Protein AF-A0A1I4JRI7-F1 (afdb_monomer_lite)

Organism: NCBI:txid553466

Sequence (135 aa):
PGEVSVLFGLDILDARIDELASDETWTGYVFPSPQGETPHVTRDTIRNWFQTLAAEADLPEHIDGERPSPQLCRRFWYDTYTAVLEGVLEGVEEIAAEQGSSDPQVVMQNYLSDSRSRRVRREFMREQLTEAFGE

pLDDT: mean 77.51, std 13.53, range [45.25, 95.56]

Foldseek 3Di:
DDDDDDLPCPVVQVVLVVVQVVDPPRPPDSAADPDDPDRHDDQVVQFVVQLVVCVVVVHPCDDVNHGRGPVVVVVVVVVLLVVLVVVVLVVLVVVCVVVVPPDSVVSVCVCPVVVNVVVSSSVSVVVVVCVVPND

Radius of gyration: 19.95 Å; chains: 1; bounding box: 45×39×54 Å

InterPro domains:
  IPR013762 Integrase-like, catalytic domain superfamily [G3DSA:1.10.443.10] (9-125)

Secondary structure (DSSP, 8-state):
-------S-HHHHHHHHHHHHTSTT--S-SSB-SS-SSSB--HHHHHHHHHHHHHHTT--S-BTTB-S-HHHHHHHHHHHHHHHHHHHHHHHHHHHHHTT-S-HHHHHHHHS-HHHHHHHHHHHHHHHHHHHH--

Structure (mmCIF, N/CA/C/O backbone):
data_AF-A0A1I4JRI7-F1
#
_entry.id   AF-A0A1I4JRI7-F1
#
loop_
_atom_site.group_PDB
_atom_site.id
_atom_site.type_symbol
_atom_site.label_atom_id
_atom_site.label_alt_id
_atom_site.label_comp_id
_atom_site.label_asym_id
_atom_site.label_entity_id
_atom_site.label_seq_id
_atom_site.pdbx_PDB_ins_code
_atom_site.Cartn_x
_atom_site.Cartn_y
_atom_site.Cartn_z
_atom_site.occupancy
_atom_site.B_iso_or_equiv
_atom_site.auth_seq_id
_atom_site.auth_comp_id
_atom_site.auth_asym_id
_atom_site.auth_atom_id
_atom_site.pdbx_PDB_model_num
ATOM 1 N N . PRO A 1 1 ? 16.973 -2.041 10.151 1.00 47.34 1 PRO A N 1
ATOM 2 C CA . PRO A 1 1 ? 15.910 -2.319 9.152 1.00 47.34 1 PRO A CA 1
ATOM 3 C C . PRO A 1 1 ? 14.629 -2.722 9.883 1.00 47.34 1 PRO A C 1
ATOM 5 O O . PRO A 1 1 ? 14.728 -3.470 10.849 1.00 47.34 1 PRO A O 1
ATOM 8 N N . GLY A 1 2 ? 13.480 -2.165 9.502 1.00 51.09 2 GLY A N 1
ATOM 9 C CA . GLY A 1 2 ? 12.185 -2.555 1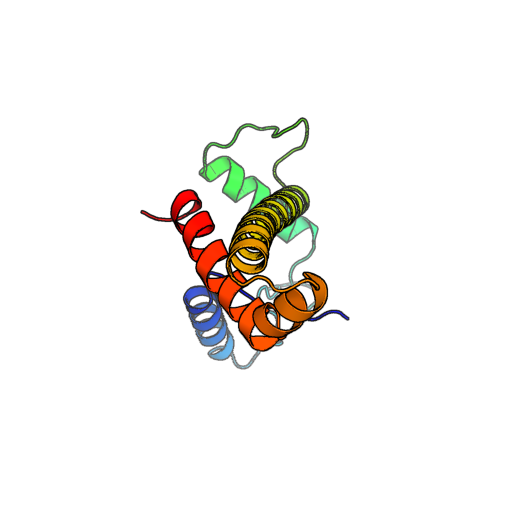0.064 1.00 51.09 2 GLY A CA 1
ATOM 10 C C . GLY A 1 2 ? 11.495 -3.565 9.153 1.00 51.09 2 GLY A C 1
ATOM 11 O O . GLY A 1 2 ? 11.611 -3.456 7.935 1.00 51.09 2 GLY A O 1
ATOM 12 N N . GLU A 1 3 ? 10.791 -4.525 9.739 1.00 62.97 3 GLU A N 1
ATOM 13 C CA . GLU A 1 3 ? 9.918 -5.451 9.017 1.00 62.97 3 GLU A CA 1
ATOM 14 C C . GLU A 1 3 ? 8.485 -4.915 9.053 1.00 62.97 3 GLU A C 1
ATOM 16 O O . GLU A 1 3 ? 8.010 -4.457 10.095 1.00 62.97 3 GLU A O 1
ATOM 21 N N . VAL A 1 4 ? 7.796 -4.952 7.913 1.00 65.94 4 VAL A N 1
ATOM 22 C CA . VAL A 1 4 ? 6.397 -4.526 7.793 1.00 65.94 4 VAL A CA 1
ATOM 23 C C . VAL A 1 4 ? 5.591 -5.696 7.252 1.00 65.94 4 VAL A C 1
ATOM 25 O O . VAL A 1 4 ? 5.986 -6.331 6.279 1.00 65.94 4 VAL A O 1
ATOM 28 N N . SER A 1 5 ? 4.464 -5.997 7.894 1.00 70.56 5 SER A N 1
ATOM 29 C CA . SER A 1 5 ? 3.558 -7.042 7.420 1.00 70.56 5 SER A CA 1
ATOM 30 C C . SER A 1 5 ? 2.797 -6.577 6.179 1.00 70.56 5 SER A C 1
ATOM 32 O O . SER A 1 5 ? 2.190 -5.508 6.194 1.00 70.56 5 SER A O 1
ATOM 34 N N . VAL A 1 6 ? 2.784 -7.404 5.134 1.00 75.06 6 VAL A N 1
ATOM 35 C CA . VAL A 1 6 ? 1.927 -7.212 3.956 1.00 75.06 6 VAL A CA 1
ATOM 36 C C . VAL A 1 6 ? 0.506 -7.644 4.324 1.00 75.06 6 VAL A C 1
ATOM 38 O O . VAL A 1 6 ? 0.294 -8.780 4.750 1.00 75.06 6 VAL A O 1
ATOM 41 N N . LEU A 1 7 ? -0.459 -6.723 4.234 1.00 71.44 7 LEU A N 1
ATOM 42 C CA . LEU A 1 7 ? -1.853 -6.985 4.630 1.00 71.44 7 LEU A CA 1
ATOM 43 C C . LEU A 1 7 ? -2.787 -7.252 3.439 1.00 71.44 7 LEU A C 1
ATOM 45 O O . LEU A 1 7 ? -3.856 -7.822 3.639 1.00 71.44 7 LEU A O 1
ATOM 49 N N . PHE A 1 8 ? -2.389 -6.856 2.228 1.00 73.69 8 PHE A N 1
ATOM 50 C CA . PHE A 1 8 ? -3.187 -6.946 1.005 1.00 73.69 8 PHE A CA 1
ATOM 51 C C . PHE A 1 8 ? -2.314 -7.367 -0.183 1.00 73.69 8 PHE A C 1
ATOM 53 O O . PHE A 1 8 ? -1.121 -7.063 -0.195 1.00 73.69 8 PHE A O 1
ATOM 60 N N . GLY A 1 9 ? -2.911 -8.060 -1.158 1.00 80.25 9 GLY A N 1
ATOM 61 C CA . GLY A 1 9 ? -2.235 -8.498 -2.383 1.00 80.25 9 GLY A CA 1
ATOM 62 C C . GLY A 1 9 ? -1.165 -9.567 -2.156 1.00 80.25 9 GLY A C 1
ATOM 63 O O . GLY A 1 9 ? -0.162 -9.575 -2.862 1.00 80.25 9 GLY A O 1
ATOM 64 N N . LEU A 1 10 ? -1.334 -10.428 -1.143 1.00 85.44 10 LEU A N 1
ATOM 65 C CA . LEU A 1 10 ? -0.402 -11.535 -0.885 1.00 85.44 10 LEU A CA 1
ATOM 66 C C . LEU A 1 10 ? -0.362 -12.516 -2.058 1.00 85.44 10 LEU A C 1
ATOM 68 O O . LEU A 1 10 ? 0.709 -12.943 -2.447 1.00 85.44 10 LEU A O 1
ATOM 72 N N . ASP A 1 11 ? -1.513 -12.799 -2.655 1.00 87.62 11 ASP A N 1
ATOM 73 C CA . ASP A 1 11 ? -1.661 -13.605 -3.864 1.00 87.62 11 ASP A CA 1
ATOM 74 C C . ASP A 1 11 ? -0.944 -12.985 -5.073 1.00 87.62 11 ASP A C 1
ATOM 76 O O . ASP A 1 11 ? -0.233 -13.679 -5.796 1.00 87.62 11 ASP A O 1
ATOM 80 N N . ILE A 1 12 ? -1.067 -11.666 -5.258 1.00 90.12 12 ILE A N 1
ATOM 81 C CA . ILE A 1 12 ? -0.357 -10.929 -6.315 1.00 90.12 12 ILE A CA 1
ATOM 82 C C . ILE A 1 12 ? 1.157 -10.956 -6.062 1.00 90.12 12 ILE A C 1
ATOM 84 O O . ILE A 1 12 ? 1.943 -11.127 -6.994 1.00 90.12 12 ILE A O 1
ATOM 88 N N . LEU A 1 13 ? 1.575 -10.789 -4.804 1.00 90.31 13 LEU A N 1
ATOM 89 C CA . LEU A 1 13 ? 2.979 -10.862 -4.407 1.00 90.31 13 LEU A CA 1
ATOM 90 C C . LEU A 1 13 ? 3.551 -12.265 -4.629 1.00 90.31 13 LEU A C 1
ATOM 92 O O . LEU A 1 13 ? 4.640 -12.374 -5.186 1.00 90.31 13 LEU A O 1
ATOM 96 N N . ASP A 1 14 ? 2.826 -13.309 -4.232 1.00 92.75 14 ASP A N 1
ATOM 97 C CA . ASP A 1 14 ? 3.224 -14.705 -4.418 1.00 92.75 14 ASP A CA 1
ATOM 98 C C . ASP A 1 14 ? 3.360 -15.022 -5.911 1.00 92.75 14 ASP A C 1
ATOM 100 O O . ASP A 1 14 ? 4.417 -15.472 -6.343 1.00 92.75 14 ASP A O 1
ATOM 104 N N . ALA A 1 15 ? 2.363 -14.664 -6.729 1.00 94.19 15 ALA A N 1
ATOM 105 C CA . ALA A 1 15 ? 2.424 -14.847 -8.180 1.00 94.19 15 ALA A CA 1
ATOM 106 C C . ALA A 1 15 ? 3.620 -14.115 -8.810 1.00 94.19 15 ALA A C 1
ATOM 108 O O . ALA A 1 15 ? 4.290 -14.646 -9.698 1.00 94.19 15 ALA A O 1
ATOM 109 N N . ARG A 1 16 ? 3.925 -12.902 -8.330 1.00 93.81 16 ARG A N 1
ATOM 110 C CA . ARG A 1 16 ? 5.087 -12.140 -8.793 1.00 93.81 16 ARG A CA 1
ATOM 111 C C . ARG A 1 16 ? 6.404 -12.794 -8.378 1.00 93.81 16 ARG A C 1
ATOM 113 O O . ARG A 1 16 ? 7.356 -12.778 -9.155 1.00 93.81 16 ARG A O 1
ATOM 120 N N . ILE A 1 17 ? 6.482 -13.333 -7.164 1.00 94.62 17 ILE A N 1
ATOM 121 C CA . ILE A 1 17 ? 7.655 -14.072 -6.687 1.00 94.62 17 ILE A CA 1
ATOM 122 C C . ILE A 1 17 ? 7.844 -15.344 -7.510 1.00 94.62 17 ILE A C 1
ATOM 124 O O . ILE A 1 17 ? 8.967 -15.602 -7.927 1.00 94.62 17 ILE A O 1
ATOM 128 N N . ASP A 1 18 ? 6.780 -16.092 -7.795 1.00 95.56 18 ASP A N 1
ATOM 129 C CA . ASP A 1 18 ? 6.840 -17.312 -8.606 1.00 95.56 18 ASP A CA 1
ATOM 130 C C . ASP A 1 18 ? 7.330 -17.024 -10.032 1.00 95.56 18 ASP A C 1
ATOM 132 O O . ASP A 1 18 ? 8.193 -17.732 -10.555 1.00 95.56 18 ASP A O 1
ATOM 136 N N . GLU A 1 19 ? 6.832 -15.947 -10.647 1.00 94.25 19 GLU A N 1
ATOM 137 C CA . GLU A 1 19 ? 7.298 -15.484 -11.956 1.00 94.25 19 GLU A CA 1
ATOM 138 C C . GLU A 1 19 ? 8.799 -15.164 -11.926 1.00 94.25 19 GLU A C 1
ATOM 140 O O . GLU A 1 19 ? 9.556 -15.635 -12.774 1.00 94.25 19 GLU A O 1
ATOM 145 N N . LEU A 1 20 ? 9.249 -14.403 -10.926 1.00 93.62 20 LEU A N 1
ATOM 146 C CA . LEU A 1 20 ? 10.652 -14.017 -10.784 1.00 93.62 20 LEU A CA 1
ATOM 147 C C . LEU A 1 20 ? 11.559 -15.204 -10.450 1.00 93.62 20 LEU A C 1
ATOM 149 O O . LEU A 1 20 ? 12.666 -15.291 -10.967 1.00 93.62 20 LEU A O 1
ATOM 153 N N . ALA A 1 21 ? 11.090 -16.133 -9.621 1.00 92.94 21 ALA A N 1
ATOM 154 C CA . ALA A 1 21 ? 11.831 -17.324 -9.225 1.00 92.94 21 ALA A CA 1
ATOM 155 C C . ALA A 1 21 ? 12.039 -18.311 -10.383 1.00 92.94 21 ALA A C 1
ATOM 157 O O . ALA A 1 21 ? 12.918 -19.167 -10.295 1.00 92.94 21 ALA A O 1
ATOM 158 N N . SER A 1 22 ? 11.261 -18.193 -11.465 1.00 93.06 22 SER A N 1
ATOM 159 C CA . SER A 1 22 ? 11.499 -18.954 -12.697 1.00 93.06 22 SER A CA 1
ATOM 160 C C . SER A 1 22 ? 12.765 -18.508 -13.448 1.00 93.06 22 SER A C 1
ATOM 162 O O . SER A 1 22 ? 13.290 -19.268 -14.262 1.00 93.06 22 SER A O 1
ATOM 164 N N . ASP A 1 23 ? 13.283 -17.312 -13.150 1.00 89.44 23 ASP A N 1
ATOM 165 C CA . ASP A 1 23 ? 14.543 -16.793 -13.672 1.00 89.44 23 ASP A CA 1
ATOM 166 C C . ASP A 1 23 ? 15.692 -17.096 -12.696 1.00 89.44 23 ASP A C 1
ATOM 168 O O . ASP A 1 23 ? 15.788 -16.527 -11.607 1.00 89.44 23 ASP A O 1
ATOM 172 N N . GLU A 1 24 ? 16.613 -17.974 -13.104 1.00 87.19 24 GLU A N 1
ATOM 173 C CA . GLU A 1 24 ? 17.792 -18.354 -12.310 1.00 87.19 24 GLU A CA 1
ATOM 174 C C . GLU A 1 24 ? 18.726 -17.169 -11.998 1.00 87.19 24 GLU A C 1
ATOM 176 O O . GLU A 1 24 ? 19.569 -17.263 -11.103 1.00 87.19 24 GLU A O 1
ATOM 181 N N . THR A 1 25 ? 18.596 -16.049 -12.716 1.00 86.88 25 THR A N 1
ATOM 182 C CA . THR A 1 25 ? 19.387 -14.832 -12.491 1.00 86.88 25 THR A CA 1
ATOM 183 C C . THR A 1 25 ? 18.741 -13.864 -11.499 1.00 86.88 25 THR A C 1
ATOM 185 O O . THR A 1 25 ? 19.316 -12.811 -11.195 1.00 86.88 25 THR A O 1
ATOM 188 N N . TRP A 1 26 ? 17.568 -14.206 -10.954 1.00 90.50 26 TRP A N 1
ATOM 189 C CA . TRP A 1 26 ? 16.847 -13.341 -10.034 1.00 90.50 26 TRP A CA 1
ATOM 190 C C . TRP A 1 26 ? 17.635 -13.070 -8.748 1.00 90.50 26 TRP A C 1
ATOM 192 O O . TRP A 1 26 ? 18.100 -13.957 -8.037 1.00 90.50 26 TRP A O 1
ATOM 202 N N . THR A 1 27 ? 17.752 -11.788 -8.416 1.00 88.12 27 THR A N 1
ATOM 203 C CA . THR A 1 27 ? 18.566 -11.278 -7.304 1.00 88.12 27 THR A CA 1
ATOM 204 C C . THR A 1 27 ? 17.786 -11.117 -5.995 1.00 88.12 27 THR A C 1
ATOM 206 O O . THR A 1 27 ? 18.306 -10.555 -5.032 1.00 88.12 27 THR A O 1
ATOM 209 N N . GLY A 1 28 ? 16.533 -11.585 -5.945 1.00 90.25 28 GLY A N 1
ATOM 210 C CA . GLY A 1 28 ? 15.671 -11.523 -4.758 1.00 90.25 28 GLY A CA 1
ATOM 211 C C . GLY A 1 28 ? 14.917 -10.200 -4.566 1.00 90.25 28 GLY A C 1
ATOM 212 O O . GLY A 1 28 ? 14.232 -10.024 -3.560 1.00 90.25 28 GLY A O 1
ATOM 213 N N . TYR A 1 29 ? 15.009 -9.259 -5.511 1.00 91.12 29 TYR A N 1
ATOM 214 C CA . TYR A 1 29 ? 14.236 -8.013 -5.478 1.00 91.12 29 TYR A CA 1
ATOM 215 C C . TYR A 1 29 ? 12.917 -8.158 -6.239 1.00 91.12 29 TYR A C 1
ATOM 217 O O . TYR A 1 29 ? 12.914 -8.556 -7.399 1.00 91.12 29 TYR A O 1
ATOM 225 N N . VAL A 1 30 ? 11.801 -7.759 -5.619 1.00 90.81 30 VAL A N 1
ATOM 226 C CA . VAL A 1 30 ? 10.453 -7.791 -6.234 1.00 90.81 30 VAL A CA 1
ATOM 227 C C . VAL A 1 30 ? 10.354 -6.878 -7.468 1.00 90.81 30 VAL A C 1
ATOM 229 O O . VAL A 1 30 ? 9.634 -7.170 -8.423 1.00 90.81 30 VAL A O 1
ATOM 232 N N . PHE A 1 31 ? 11.130 -5.791 -7.472 1.00 91.50 31 PHE A N 1
ATOM 233 C CA . PHE A 1 31 ? 11.261 -4.869 -8.600 1.00 91.50 31 PHE A CA 1
ATOM 234 C C . PHE A 1 31 ? 12.704 -4.878 -9.117 1.00 91.50 31 PHE A C 1
ATOM 236 O O . PHE A 1 31 ? 13.480 -3.970 -8.784 1.00 91.50 31 PHE A O 1
ATOM 243 N N . PRO A 1 32 ? 13.096 -5.914 -9.880 1.00 90.88 32 PRO A N 1
ATOM 244 C CA . PRO A 1 32 ? 14.441 -6.006 -10.418 1.00 90.88 32 PRO A CA 1
ATOM 245 C C . PRO A 1 32 ? 14.657 -4.948 -11.503 1.00 90.88 32 PRO A C 1
ATOM 247 O O . PRO A 1 32 ? 13.733 -4.578 -12.230 1.00 90.88 32 PRO A O 1
ATOM 250 N N . SER A 1 33 ? 15.888 -4.453 -11.614 1.00 86.94 33 SER A N 1
ATOM 251 C CA . SER A 1 33 ? 16.278 -3.605 -12.741 1.00 86.94 33 SER A CA 1
ATOM 252 C C . SER A 1 33 ? 16.788 -4.486 -13.882 1.00 86.94 33 SER A C 1
ATOM 254 O O . SER A 1 33 ? 17.729 -5.244 -13.661 1.00 86.94 33 SER A O 1
ATOM 256 N N . PRO A 1 34 ? 16.237 -4.384 -15.104 1.00 71.44 34 PRO A N 1
ATOM 257 C CA . PRO A 1 34 ? 16.676 -5.227 -16.213 1.00 71.44 34 PRO A CA 1
ATOM 258 C C . PRO A 1 34 ? 18.072 -4.862 -16.749 1.00 71.44 34 PRO A C 1
ATOM 260 O O . PRO A 1 34 ? 18.678 -5.664 -17.451 1.00 71.44 34 PRO A O 1
ATOM 263 N N . GLN A 1 35 ? 18.564 -3.642 -16.495 1.00 68.50 35 GLN A N 1
ATOM 264 C CA . GLN A 1 35 ? 19.711 -3.059 -17.221 1.00 68.50 35 GLN A CA 1
ATOM 265 C C . GLN A 1 35 ? 20.603 -2.136 -16.359 1.00 68.50 35 GLN A C 1
ATOM 267 O O . GLN A 1 35 ? 21.435 -1.408 -16.897 1.00 68.50 35 GLN A O 1
ATOM 272 N N . GLY A 1 36 ? 20.420 -2.100 -15.035 1.00 63.56 36 GLY A N 1
ATOM 273 C CA . GLY A 1 36 ? 21.119 -1.155 -14.153 1.00 63.56 36 GLY A CA 1
ATOM 274 C C . GLY A 1 36 ? 22.381 -1.712 -13.489 1.00 63.56 36 GLY A C 1
ATOM 275 O O . GLY A 1 36 ? 22.500 -2.911 -13.271 1.00 63.56 36 GLY A O 1
ATOM 276 N N . GLU A 1 37 ? 23.282 -0.820 -13.059 1.00 72.12 37 GLU A N 1
ATOM 277 C CA . GLU A 1 37 ? 24.398 -1.152 -12.145 1.00 72.12 37 GLU A CA 1
ATOM 278 C C . GLU A 1 37 ? 23.913 -1.704 -10.792 1.00 72.12 37 GLU A C 1
ATOM 280 O O . GLU A 1 37 ? 24.659 -2.361 -10.069 1.00 72.12 37 GLU A O 1
ATOM 285 N N . THR A 1 38 ? 22.657 -1.417 -10.440 1.00 80.25 38 THR A N 1
ATOM 286 C CA . THR A 1 38 ? 22.000 -1.900 -9.226 1.00 80.25 38 THR A CA 1
ATOM 287 C C . THR A 1 38 ? 20.951 -2.958 -9.575 1.00 80.25 38 THR A C 1
ATOM 289 O O . THR A 1 38 ? 20.267 -2.825 -10.591 1.00 80.25 38 THR A O 1
ATOM 292 N N . PRO A 1 39 ? 20.783 -3.992 -8.732 1.00 85.69 39 PRO A N 1
ATOM 293 C CA . PRO A 1 39 ? 19.906 -5.132 -9.018 1.00 85.69 39 PRO A CA 1
ATOM 294 C C . PRO A 1 39 ? 18.405 -4.799 -8.962 1.00 85.69 39 PRO A C 1
ATOM 296 O O . PRO A 1 39 ? 17.577 -5.632 -9.319 1.00 85.69 39 PRO A O 1
ATOM 299 N N . HIS A 1 40 ? 18.033 -3.594 -8.526 1.00 90.50 40 HIS A N 1
ATOM 300 C CA . HIS A 1 40 ? 16.651 -3.159 -8.351 1.00 90.50 40 HIS A CA 1
ATOM 301 C C . HIS A 1 40 ? 16.407 -1.796 -8.993 1.00 90.50 40 HIS A C 1
ATOM 303 O O . HIS A 1 40 ? 17.329 -1.005 -9.198 1.00 90.50 40 HIS A O 1
ATOM 309 N N . VAL A 1 41 ? 15.145 -1.489 -9.279 1.00 91.00 41 VAL A N 1
ATOM 310 C CA . VAL A 1 41 ? 14.774 -0.189 -9.850 1.00 91.00 41 VAL A CA 1
ATOM 311 C C . VAL A 1 41 ? 15.076 0.973 -8.895 1.00 91.00 41 VAL A C 1
ATOM 313 O O . VAL A 1 41 ? 15.191 0.811 -7.675 1.00 91.00 41 VAL A O 1
ATOM 316 N N . THR A 1 42 ? 15.222 2.175 -9.451 1.00 90.38 42 THR A N 1
ATOM 317 C CA . THR A 1 42 ? 15.492 3.389 -8.670 1.00 90.38 42 THR A CA 1
ATOM 318 C C . THR A 1 42 ? 14.219 3.942 -8.026 1.00 90.38 42 THR A C 1
ATOM 320 O O . THR A 1 42 ? 13.100 3.654 -8.452 1.00 90.38 42 THR A O 1
ATOM 323 N N . ARG A 1 43 ? 14.382 4.817 -7.024 1.00 89.94 43 ARG A N 1
ATOM 324 C CA . ARG A 1 43 ? 13.253 5.537 -6.406 1.00 89.94 43 ARG A CA 1
ATOM 325 C C . ARG A 1 43 ? 12.455 6.360 -7.420 1.00 89.94 43 ARG A C 1
ATOM 327 O O . ARG A 1 43 ? 11.235 6.425 -7.311 1.00 89.94 43 ARG A O 1
ATOM 334 N N . ASP A 1 44 ? 13.131 6.959 -8.398 1.00 90.25 44 ASP A N 1
ATOM 335 C CA . ASP A 1 44 ? 12.480 7.751 -9.445 1.00 90.25 44 ASP A CA 1
ATOM 336 C C . ASP A 1 44 ? 11.669 6.872 -10.396 1.00 90.25 44 ASP A C 1
ATOM 338 O O . ASP A 1 44 ? 10.577 7.258 -10.799 1.00 90.25 44 ASP A O 1
ATOM 342 N N . THR A 1 45 ? 12.138 5.650 -10.672 1.00 91.56 45 THR A N 1
ATOM 343 C CA . THR A 1 45 ? 11.373 4.671 -11.460 1.00 91.56 45 THR A CA 1
ATOM 344 C C . THR A 1 45 ? 10.057 4.331 -10.766 1.00 91.56 45 THR A C 1
ATOM 346 O O . THR A 1 45 ? 8.998 4.446 -11.376 1.00 91.56 45 THR A O 1
ATOM 349 N N . ILE A 1 46 ? 10.104 4.016 -9.464 1.00 91.19 46 ILE A N 1
ATOM 350 C CA . ILE A 1 46 ? 8.891 3.774 -8.668 1.00 91.19 46 ILE A CA 1
ATOM 351 C C . ILE A 1 46 ? 7.974 5.000 -8.692 1.00 91.19 46 ILE A C 1
ATOM 353 O O . ILE A 1 46 ? 6.775 4.869 -8.920 1.00 91.19 46 ILE A O 1
ATOM 357 N N . ARG A 1 47 ? 8.518 6.206 -8.494 1.00 90.94 47 ARG A N 1
ATOM 358 C CA . ARG A 1 47 ? 7.728 7.445 -8.529 1.00 90.94 47 ARG A CA 1
ATOM 359 C C . ARG A 1 47 ? 7.013 7.632 -9.871 1.00 90.94 47 AR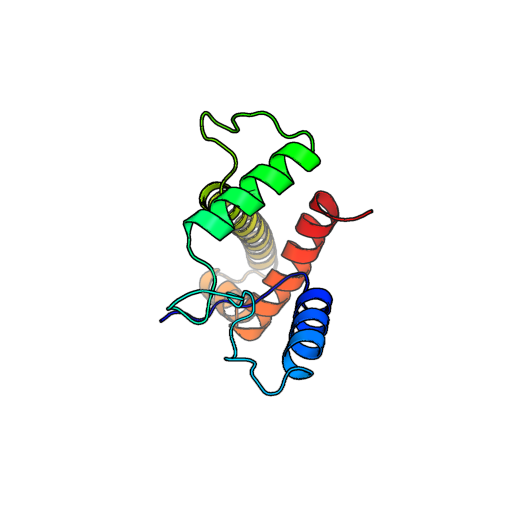G A C 1
ATOM 361 O O . ARG A 1 47 ? 5.836 7.977 -9.868 1.00 90.94 47 ARG A O 1
ATOM 368 N N . ASN A 1 48 ? 7.694 7.383 -10.986 1.00 91.62 48 ASN A N 1
ATOM 369 C CA . ASN A 1 48 ? 7.117 7.512 -12.324 1.00 91.62 48 ASN A CA 1
ATOM 370 C C . ASN A 1 48 ? 6.008 6.481 -12.571 1.00 91.62 48 ASN A C 1
ATOM 372 O O . ASN A 1 48 ? 4.978 6.823 -13.150 1.00 91.62 48 ASN A O 1
ATOM 376 N N . TRP A 1 49 ? 6.177 5.243 -12.094 1.00 93.19 49 TRP A N 1
ATOM 377 C CA . TRP A 1 49 ? 5.117 4.234 -12.153 1.00 93.19 49 TRP A CA 1
ATOM 378 C C . TRP A 1 49 ? 3.882 4.668 -11.364 1.00 93.19 49 TRP A C 1
ATOM 380 O O . TRP A 1 49 ? 2.782 4.601 -11.893 1.00 93.19 49 TRP A O 1
ATOM 390 N N . PHE A 1 50 ? 4.049 5.209 -10.153 1.00 91.25 50 PHE A N 1
ATOM 391 C CA . PHE A 1 50 ? 2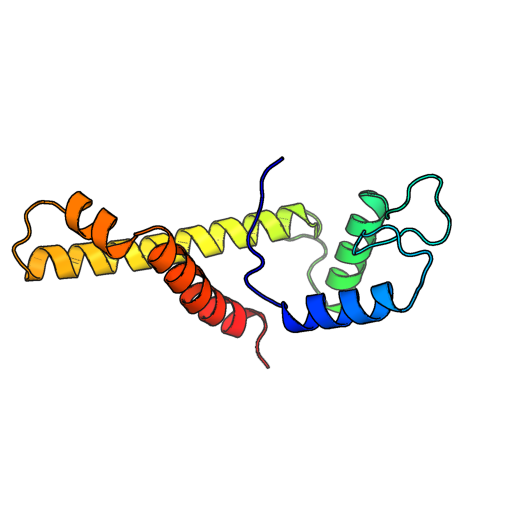.926 5.752 -9.376 1.00 91.25 50 PHE A CA 1
ATOM 392 C C . PHE A 1 50 ? 2.209 6.905 -10.086 1.00 91.25 50 PHE A C 1
ATOM 394 O O . PHE A 1 50 ? 0.986 6.973 -10.052 1.00 91.25 50 PHE A O 1
ATOM 401 N N . GLN A 1 51 ? 2.948 7.802 -10.741 1.00 90.06 51 GLN A N 1
ATOM 402 C CA . GLN A 1 51 ? 2.345 8.888 -11.520 1.00 90.06 51 GLN A CA 1
ATOM 403 C C . GLN A 1 51 ? 1.587 8.366 -12.743 1.00 90.06 51 GLN A C 1
ATOM 405 O O . GLN A 1 51 ? 0.523 8.886 -13.062 1.00 90.06 51 GLN A O 1
ATOM 410 N N . THR A 1 52 ? 2.114 7.329 -13.396 1.00 93.12 52 THR A N 1
ATOM 411 C CA . THR A 1 52 ? 1.446 6.666 -14.524 1.00 93.12 52 THR A CA 1
ATOM 412 C C . THR A 1 52 ? 0.151 6.007 -14.061 1.00 93.12 52 THR A C 1
ATOM 414 O O . THR A 1 52 ? -0.896 6.291 -14.625 1.00 93.12 52 THR A O 1
ATOM 417 N N . LEU A 1 53 ? 0.197 5.235 -12.971 1.00 92.94 53 LEU A N 1
ATOM 418 C CA . LEU A 1 53 ? -0.985 4.614 -12.367 1.00 92.94 53 LEU A CA 1
ATOM 419 C C . LEU A 1 53 ? -2.039 5.651 -11.968 1.00 92.94 53 LEU A C 1
ATOM 421 O O . LEU A 1 53 ? -3.223 5.448 -12.202 1.00 92.94 53 LEU A O 1
ATOM 425 N N . ALA A 1 54 ? -1.621 6.778 -11.387 1.00 92.06 54 ALA A N 1
ATOM 426 C CA . ALA A 1 54 ? -2.542 7.848 -11.025 1.00 92.06 54 ALA A CA 1
ATOM 427 C C . ALA A 1 54 ? -3.218 8.477 -12.253 1.00 92.06 54 ALA A C 1
ATOM 429 O O . ALA A 1 54 ? -4.408 8.771 -12.204 1.00 92.06 54 ALA A O 1
ATOM 430 N N . ALA A 1 55 ? -2.476 8.654 -13.349 1.00 91.75 55 ALA A N 1
ATOM 431 C CA . ALA A 1 55 ? -3.030 9.151 -14.604 1.00 91.75 55 ALA A CA 1
ATOM 432 C C . ALA A 1 55 ? -3.982 8.134 -15.259 1.00 91.75 55 ALA A C 1
ATOM 434 O O . ALA A 1 55 ? -5.038 8.518 -15.747 1.00 91.75 55 ALA A O 1
ATOM 435 N N . GLU A 1 56 ? -3.636 6.844 -15.247 1.00 94.88 56 GLU A N 1
ATOM 436 C CA . GLU A 1 56 ? -4.492 5.763 -15.757 1.00 94.88 56 GLU A CA 1
ATOM 437 C C . GLU A 1 56 ? -5.786 5.609 -14.947 1.00 94.88 56 GLU A C 1
ATOM 439 O O . GLU A 1 56 ? -6.829 5.288 -15.510 1.00 94.88 56 GLU A O 1
ATOM 444 N N . ALA A 1 57 ? -5.730 5.887 -13.644 1.00 91.81 57 ALA A N 1
ATOM 445 C CA . ALA A 1 57 ? -6.882 5.904 -12.747 1.00 91.81 57 ALA A CA 1
ATOM 446 C C . ALA A 1 57 ? -7.689 7.220 -12.788 1.00 91.81 57 ALA A C 1
ATOM 448 O O . ALA A 1 57 ? -8.585 7.396 -11.966 1.00 91.81 57 ALA A O 1
ATOM 449 N N . ASP A 1 58 ? -7.366 8.144 -13.703 1.00 94.12 58 ASP A N 1
ATOM 450 C CA . ASP A 1 58 ? -8.013 9.459 -13.849 1.00 94.12 58 ASP A CA 1
ATOM 451 C C . ASP A 1 58 ? -8.043 10.280 -12.540 1.00 94.12 58 ASP A C 1
ATOM 453 O O . ASP A 1 58 ? -8.985 11.017 -12.241 1.00 94.12 58 ASP A O 1
ATOM 457 N N . LEU A 1 59 ? -6.995 10.145 -11.718 1.00 91.31 59 LEU A N 1
ATOM 458 C CA . LEU A 1 59 ? -6.848 10.949 -10.508 1.00 91.31 59 LEU A CA 1
ATOM 459 C C . LEU A 1 59 ? -6.486 12.397 -10.866 1.00 91.31 59 LEU A C 1
ATOM 461 O O . LEU A 1 59 ? -5.773 12.648 -11.843 1.00 91.31 59 LEU A O 1
ATOM 465 N N . PRO A 1 60 ? -6.906 13.378 -10.045 1.00 92.31 60 PRO A N 1
ATOM 466 C CA . PRO A 1 60 ? -6.503 14.761 -10.246 1.00 92.31 60 PRO A CA 1
ATOM 467 C C . PRO A 1 60 ? -4.977 14.903 -10.194 1.00 92.31 60 PRO A C 1
ATOM 469 O O . PRO A 1 60 ? -4.290 14.197 -9.454 1.00 92.31 60 PRO A O 1
ATOM 472 N N . GLU A 1 61 ? -4.445 15.886 -10.933 1.00 91.31 61 GLU A N 1
ATOM 473 C CA . GLU A 1 61 ? -2.997 16.150 -10.978 1.00 91.31 61 GLU A CA 1
ATOM 474 C C . GLU A 1 61 ? -2.410 16.392 -9.576 1.00 91.31 61 GLU A C 1
ATOM 476 O O . GLU A 1 61 ? -1.245 16.080 -9.323 1.00 91.31 61 GLU A O 1
ATOM 481 N N . HIS A 1 62 ? -3.226 16.930 -8.664 1.00 92.75 62 HIS A N 1
ATOM 482 C CA . HIS A 1 62 ? -2.858 17.182 -7.279 1.00 92.75 62 HIS A CA 1
ATOM 483 C C . HIS A 1 62 ? -3.947 16.687 -6.322 1.00 92.75 62 HIS A C 1
ATOM 485 O O . HIS A 1 62 ? -5.128 16.977 -6.511 1.00 92.75 62 HIS A O 1
ATOM 491 N N . ILE A 1 63 ? -3.523 16.005 -5.260 1.00 89.06 63 ILE A N 1
ATOM 492 C CA . ILE A 1 63 ? -4.333 15.603 -4.107 1.00 89.06 63 ILE A CA 1
ATOM 493 C C . ILE A 1 63 ? -3.752 16.353 -2.910 1.00 89.06 63 ILE A C 1
ATOM 495 O O . ILE A 1 63 ? -2.553 16.263 -2.651 1.00 89.06 63 ILE A O 1
ATOM 499 N N . ASP A 1 64 ? -4.569 17.164 -2.239 1.00 87.88 64 ASP A N 1
ATOM 500 C CA . ASP A 1 64 ? -4.132 18.037 -1.138 1.00 87.88 64 ASP A CA 1
ATOM 501 C C . ASP A 1 64 ? -2.924 18.934 -1.483 1.00 87.88 64 ASP A C 1
ATOM 503 O O . ASP A 1 64 ? -2.079 19.237 -0.644 1.00 87.88 64 ASP A O 1
ATOM 507 N N . GLY A 1 65 ? -2.838 19.376 -2.743 1.00 91.25 65 GLY A N 1
ATOM 508 C CA . GLY A 1 65 ? -1.756 20.234 -3.238 1.00 91.25 65 GLY A CA 1
ATOM 509 C C . GLY A 1 65 ? -0.462 19.498 -3.603 1.00 91.25 65 GLY A C 1
ATOM 510 O O . GLY A 1 65 ? 0.493 20.136 -4.045 1.00 91.25 65 GLY A O 1
ATOM 511 N N . GLU A 1 66 ? -0.422 18.171 -3.482 1.00 88.94 66 GLU A N 1
ATOM 512 C CA . GLU A 1 66 ? 0.731 17.340 -3.828 1.00 88.94 66 GLU A CA 1
ATOM 513 C C . GLU A 1 66 ? 0.425 16.431 -5.023 1.00 88.94 66 GLU A C 1
ATOM 515 O O . GLU A 1 66 ? -0.681 15.917 -5.171 1.00 88.94 66 GLU A O 1
ATOM 520 N N . ARG A 1 67 ? 1.421 16.189 -5.885 1.00 90.06 67 ARG A N 1
ATOM 521 C CA . ARG A 1 67 ? 1.274 15.201 -6.963 1.00 90.06 67 ARG A CA 1
ATOM 522 C C . ARG A 1 67 ? 1.168 13.784 -6.386 1.00 90.06 67 ARG A C 1
ATOM 524 O O . ARG A 1 67 ? 1.926 13.474 -5.457 1.00 90.06 67 ARG A O 1
ATOM 531 N N . PRO A 1 68 ? 0.340 12.901 -6.977 1.00 90.44 68 PRO A N 1
ATOM 532 C CA . PRO A 1 68 ? 0.283 11.488 -6.617 1.00 90.44 68 PRO A CA 1
ATOM 533 C C . PRO A 1 68 ? 1.681 10.875 -6.475 1.00 90.44 68 PRO A C 1
ATOM 535 O O . PRO A 1 68 ? 2.539 10.994 -7.357 1.00 90.44 68 PRO A O 1
ATOM 538 N N . SER A 1 69 ? 1.948 10.275 -5.315 1.00 90.00 69 SER A N 1
ATOM 539 C CA . SER A 1 69 ? 3.273 9.761 -4.972 1.00 90.00 69 SER A CA 1
ATOM 540 C C . SER A 1 69 ? 3.204 8.637 -3.934 1.00 90.00 69 SER A C 1
ATOM 542 O O . SER A 1 69 ? 2.246 8.577 -3.160 1.00 90.00 69 SER A O 1
ATOM 544 N N . PRO A 1 70 ? 4.256 7.798 -3.821 1.00 89.31 70 PRO A N 1
ATOM 545 C CA . PRO A 1 70 ? 4.329 6.776 -2.775 1.00 89.31 70 PRO A CA 1
ATOM 546 C C . PRO A 1 70 ? 4.163 7.332 -1.353 1.00 89.31 70 PRO A C 1
ATOM 548 O O . PRO A 1 70 ? 3.678 6.640 -0.462 1.00 89.31 70 PRO A O 1
ATOM 551 N N . GLN A 1 71 ? 4.569 8.586 -1.126 1.00 88.31 71 GLN A N 1
ATOM 552 C CA . GLN A 1 71 ? 4.449 9.233 0.177 1.00 88.31 71 GLN A CA 1
ATOM 553 C C . GLN A 1 71 ? 2.987 9.556 0.521 1.00 88.31 71 GLN A C 1
ATOM 555 O O . GLN A 1 71 ? 2.598 9.365 1.672 1.00 88.31 71 GLN A O 1
ATOM 560 N N . LEU A 1 72 ? 2.176 9.974 -0.458 1.00 88.44 72 LEU A N 1
ATOM 561 C CA . LEU A 1 72 ? 0.735 10.166 -0.266 1.00 88.44 72 LEU A CA 1
ATOM 562 C C . LEU A 1 72 ? 0.034 8.837 0.021 1.00 88.44 72 LEU A C 1
ATOM 564 O O . LEU A 1 72 ? -0.744 8.758 0.965 1.00 88.44 72 LEU A O 1
ATOM 568 N N . CYS A 1 73 ? 0.380 7.766 -0.701 1.00 85.19 73 CYS A N 1
ATOM 569 C CA . CYS A 1 73 ? -0.149 6.428 -0.416 1.00 85.19 73 CYS A CA 1
ATOM 570 C C . CYS A 1 73 ? 0.220 5.962 0.999 1.00 85.19 73 CYS A C 1
ATOM 572 O O . CYS A 1 73 ? -0.610 5.412 1.718 1.00 85.19 73 CYS A O 1
ATOM 574 N N . ARG A 1 74 ? 1.460 6.225 1.431 1.00 86.00 74 ARG A N 1
ATOM 575 C CA . ARG A 1 74 ? 1.912 5.928 2.795 1.00 86.00 74 ARG A CA 1
ATOM 576 C C . ARG A 1 74 ? 1.128 6.721 3.843 1.00 86.00 74 ARG A C 1
ATOM 578 O O . ARG A 1 74 ? 0.799 6.161 4.883 1.00 86.00 74 ARG A O 1
ATOM 585 N N . ARG A 1 75 ? 0.846 8.002 3.588 1.00 87.25 75 ARG A N 1
ATOM 586 C CA . ARG A 1 75 ? 0.029 8.843 4.471 1.00 87.25 75 ARG A CA 1
ATOM 587 C C . ARG A 1 75 ? -1.393 8.301 4.576 1.00 87.25 75 ARG A C 1
ATOM 589 O O . ARG A 1 75 ? -1.819 7.989 5.678 1.00 87.25 75 ARG A O 1
ATOM 596 N N . PHE A 1 76 ? -2.051 8.073 3.440 1.00 84.00 76 PHE A N 1
ATOM 597 C CA . PHE A 1 76 ? -3.380 7.463 3.383 1.00 84.00 76 PHE A CA 1
ATOM 598 C C . PHE A 1 76 ? -3.443 6.148 4.171 1.00 84.00 76 PHE A C 1
ATOM 600 O O . PHE A 1 76 ? -4.365 5.935 4.956 1.00 84.00 76 PHE A O 1
ATOM 607 N N . TRP A 1 77 ? -2.433 5.288 4.010 1.00 81.00 77 TRP A N 1
ATOM 608 C CA . TRP A 1 77 ? -2.348 4.030 4.743 1.00 81.00 77 TRP A CA 1
ATOM 609 C C . TRP A 1 77 ? -2.306 4.233 6.258 1.00 81.00 77 TRP A C 1
ATOM 611 O O . TRP A 1 77 ? -3.043 3.564 6.976 1.00 81.00 77 TRP A O 1
ATOM 621 N N . TYR A 1 78 ? -1.460 5.139 6.759 1.00 79.88 78 TYR A N 1
ATOM 622 C CA . TYR A 1 78 ? -1.379 5.398 8.199 1.00 79.88 78 TYR A CA 1
ATOM 623 C C . TYR A 1 78 ? -2.618 6.089 8.752 1.00 79.88 78 TYR A C 1
ATOM 625 O O . TYR A 1 78 ? -3.031 5.753 9.860 1.00 79.88 78 TYR A O 1
ATOM 633 N N . ASP A 1 79 ? -3.203 7.017 8.000 1.00 82.75 79 ASP A N 1
ATOM 634 C CA . ASP A 1 79 ? -4.407 7.736 8.413 1.00 82.75 79 ASP A CA 1
ATOM 635 C C . ASP A 1 79 ? -5.582 6.746 8.522 1.00 82.75 79 ASP A C 1
ATOM 637 O O . ASP A 1 79 ? -6.216 6.649 9.572 1.00 82.75 79 ASP A O 1
ATOM 641 N N . THR A 1 80 ? -5.776 5.897 7.504 1.00 79.62 80 THR A N 1
ATOM 642 C CA . THR A 1 80 ? -6.780 4.815 7.515 1.00 79.62 80 THR A CA 1
ATOM 643 C C . THR A 1 80 ? -6.521 3.823 8.649 1.00 79.62 80 THR A C 1
ATOM 645 O O . THR A 1 80 ? -7.430 3.455 9.388 1.00 79.62 80 THR A O 1
ATOM 648 N N . TYR A 1 81 ? -5.264 3.411 8.826 1.00 74.12 81 TYR A N 1
ATOM 649 C CA . TYR A 1 81 ? -4.863 2.492 9.889 1.00 74.12 81 TYR A CA 1
ATOM 650 C C . TYR A 1 81 ? -5.157 3.045 11.288 1.00 74.12 81 TYR A C 1
ATOM 652 O O . TYR A 1 81 ? -5.608 2.307 12.163 1.00 74.12 81 TYR A O 1
ATOM 660 N N . THR A 1 82 ? -4.886 4.331 11.502 1.00 74.62 82 THR A N 1
ATOM 661 C CA . THR A 1 82 ? -5.094 4.989 12.796 1.00 74.62 82 THR A CA 1
ATOM 662 C C . THR A 1 82 ? -6.582 5.113 13.089 1.00 74.62 82 THR A C 1
ATOM 664 O O . THR A 1 82 ? -7.003 4.695 14.162 1.00 74.62 82 THR A O 1
ATOM 667 N N . ALA A 1 83 ? -7.383 5.542 12.109 1.00 79.31 83 ALA A N 1
ATOM 668 C CA . ALA A 1 83 ? -8.835 5.636 12.252 1.00 79.31 83 ALA A CA 1
ATOM 669 C C . ALA A 1 83 ? -9.483 4.280 12.595 1.00 79.31 83 ALA A C 1
ATOM 671 O O . ALA A 1 83 ? -10.334 4.192 13.478 1.00 79.31 83 ALA A O 1
ATOM 672 N N . VAL A 1 84 ? -9.037 3.193 11.952 1.00 73.88 84 VAL A N 1
ATOM 673 C CA . VAL A 1 84 ? -9.509 1.833 12.268 1.00 73.88 84 VAL A CA 1
ATOM 674 C C . VAL A 1 84 ? -9.165 1.439 13.705 1.00 73.88 84 VAL A C 1
ATOM 676 O O . VAL A 1 84 ? -9.990 0.849 14.402 1.00 73.88 84 VAL A O 1
ATOM 679 N N . LEU A 1 85 ? -7.947 1.737 14.163 1.00 71.62 85 LEU A N 1
ATOM 680 C CA . LEU A 1 85 ? -7.549 1.427 15.536 1.00 71.62 85 LEU A CA 1
ATOM 681 C C . LEU A 1 85 ? -8.330 2.240 16.566 1.00 71.62 85 LEU A C 1
ATOM 683 O O . LEU A 1 85 ? -8.689 1.680 17.598 1.00 71.62 85 LEU A O 1
ATOM 687 N N . GLU A 1 86 ? -8.594 3.516 16.294 1.00 74.44 86 GLU A N 1
ATOM 688 C CA . GLU A 1 86 ? -9.409 4.373 17.159 1.00 74.44 86 GLU A CA 1
ATOM 689 C C . GLU A 1 86 ? -10.818 3.792 17.333 1.00 74.44 86 GLU A C 1
ATOM 691 O O . GLU A 1 86 ? -11.237 3.569 18.467 1.00 74.44 86 GLU A O 1
ATOM 696 N N . GLY A 1 87 ? -11.490 3.395 16.246 1.00 72.19 87 GLY A N 1
ATOM 697 C CA . GLY A 1 87 ? -12.814 2.762 16.332 1.00 72.19 87 GLY A CA 1
ATOM 698 C C . GLY A 1 87 ? -12.819 1.433 17.104 1.00 72.19 87 GLY A C 1
ATOM 699 O O . GLY A 1 87 ? -13.747 1.144 17.860 1.00 72.19 87 GLY A O 1
ATOM 700 N N . VAL A 1 88 ? -11.761 0.622 16.979 1.00 70.44 88 VAL A N 1
ATOM 701 C CA . VAL A 1 88 ? -11.612 -0.609 17.780 1.00 70.44 88 VAL A CA 1
ATOM 702 C C . VAL A 1 88 ? -11.422 -0.289 19.265 1.00 70.44 88 VAL A C 1
ATOM 704 O O . VAL A 1 88 ? -11.936 -1.021 20.111 1.00 70.44 88 VAL A O 1
ATOM 707 N N . LEU A 1 89 ? -10.676 0.768 19.596 1.00 68.88 89 LEU A N 1
ATOM 708 C CA . LEU A 1 89 ? -10.435 1.175 20.982 1.00 68.88 89 LEU A CA 1
ATOM 709 C C . LEU A 1 89 ? -11.714 1.689 21.647 1.00 68.88 89 LEU A C 1
ATOM 711 O O . LEU A 1 89 ? -12.015 1.248 22.755 1.00 68.88 89 LEU A O 1
ATOM 715 N N . GLU A 1 90 ? -12.496 2.522 20.958 1.00 71.19 90 GLU A N 1
ATOM 716 C CA . GLU A 1 90 ? -13.790 3.012 21.457 1.00 71.19 90 GLU A CA 1
ATOM 717 C C . GLU A 1 90 ? -14.737 1.853 21.817 1.00 71.19 90 GLU A C 1
ATOM 719 O O . GLU A 1 90 ? -15.289 1.813 22.918 1.00 71.19 90 GLU A O 1
ATOM 724 N N . GLY A 1 91 ? -14.851 0.839 20.950 1.00 68.31 91 GLY A N 1
ATOM 725 C CA . GLY A 1 91 ? -15.687 -0.336 21.229 1.00 68.31 91 GLY A CA 1
ATOM 726 C C . GLY A 1 91 ? -15.184 -1.196 22.398 1.00 68.31 91 GLY A C 1
ATOM 727 O O . GLY A 1 91 ? -15.972 -1.827 23.103 1.00 68.31 91 GLY A O 1
ATOM 728 N N . VAL A 1 92 ? -13.870 -1.231 22.646 1.00 67.31 92 VAL A N 1
ATOM 729 C CA . VAL A 1 92 ? -13.294 -1.957 23.793 1.00 67.31 92 VAL A CA 1
ATOM 730 C C . VAL A 1 92 ? -13.564 -1.226 25.110 1.00 67.31 92 VAL A C 1
ATOM 732 O O . VAL A 1 92 ? -13.805 -1.888 26.122 1.00 67.31 92 VAL A O 1
ATOM 735 N N . GLU A 1 93 ? -13.549 0.107 25.113 1.00 66.25 93 GLU A N 1
ATOM 736 C CA . GLU A 1 93 ? -13.893 0.912 26.292 1.00 66.25 93 GLU A CA 1
ATOM 737 C C . GLU A 1 93 ? -15.354 0.707 26.718 1.00 66.25 93 GLU A C 1
ATOM 739 O O . GLU A 1 93 ? -15.622 0.535 27.911 1.00 66.25 93 GLU A O 1
ATOM 744 N N . GLU A 1 94 ? -16.283 0.625 25.760 1.00 67.56 94 GLU A N 1
ATOM 745 C CA . GLU A 1 94 ? -17.699 0.332 26.021 1.00 67.56 94 GLU A CA 1
ATOM 746 C C . GLU A 1 94 ? -17.881 -1.048 26.677 1.00 67.56 94 GLU A C 1
ATOM 748 O O . GLU A 1 94 ? -18.504 -1.170 27.734 1.00 67.56 94 GLU A O 1
ATOM 753 N N . ILE A 1 95 ? -17.236 -2.084 26.130 1.00 66.06 95 ILE A N 1
ATOM 754 C CA . ILE A 1 95 ? -17.289 -3.448 26.684 1.00 66.06 95 ILE A CA 1
ATOM 755 C C . ILE A 1 95 ? -16.657 -3.511 28.084 1.00 66.06 95 ILE A C 1
ATOM 757 O O . ILE A 1 95 ? -17.159 -4.213 28.966 1.00 66.06 95 ILE A O 1
ATOM 761 N N . ALA A 1 96 ? -15.549 -2.800 28.313 1.00 64.62 96 ALA A N 1
ATOM 762 C CA . ALA A 1 96 ? -14.895 -2.754 29.621 1.00 64.62 96 ALA A CA 1
ATOM 763 C C . ALA A 1 96 ? -15.805 -2.117 30.686 1.00 64.62 96 ALA A C 1
ATOM 765 O O . ALA A 1 96 ? -15.885 -2.632 31.809 1.00 64.62 96 ALA A O 1
ATOM 766 N N . ALA A 1 97 ? -16.527 -1.054 30.314 1.00 66.06 97 ALA A N 1
ATOM 767 C CA . ALA A 1 97 ? -17.520 -0.409 31.165 1.00 66.06 97 ALA A CA 1
ATOM 768 C C . ALA A 1 97 ? -18.698 -1.348 31.491 1.00 66.06 97 ALA A C 1
ATOM 770 O O . ALA A 1 97 ? -19.101 -1.433 32.653 1.00 66.06 97 ALA A O 1
ATOM 771 N N . GLU A 1 98 ? -19.202 -2.111 30.515 1.00 65.25 98 GLU A N 1
ATOM 772 C CA . GLU A 1 98 ? -20.274 -3.102 30.722 1.00 65.25 98 GLU A CA 1
ATOM 773 C C . GLU A 1 98 ? -19.851 -4.283 31.610 1.00 65.25 98 GLU A C 1
ATOM 775 O O . GLU A 1 98 ? -20.639 -4.789 32.411 1.00 65.25 98 GLU A O 1
ATOM 780 N N . GLN A 1 99 ? -18.597 -4.725 31.499 1.00 58.16 99 GLN A N 1
ATOM 781 C CA . GLN A 1 99 ? -18.051 -5.853 32.263 1.00 58.16 99 GLN A CA 1
ATOM 782 C C . GLN A 1 99 ? -17.639 -5.472 33.696 1.00 58.16 99 GLN A C 1
ATOM 784 O O . GLN A 1 99 ? -17.159 -6.327 34.444 1.00 58.16 99 GLN A O 1
ATOM 789 N N . GLY A 1 100 ? -17.790 -4.203 34.095 1.00 58.78 100 GLY A N 1
ATOM 790 C CA . GLY A 1 100 ? -17.376 -3.718 35.414 1.00 58.78 100 GLY A CA 1
ATOM 791 C C . GLY A 1 100 ? -15.868 -3.840 35.662 1.00 58.78 100 GLY A C 1
ATOM 792 O O . GLY A 1 100 ? -15.434 -3.892 36.814 1.00 58.78 100 GLY A O 1
ATOM 793 N N . SER A 1 101 ? -15.067 -3.922 34.594 1.00 55.25 101 SER A N 1
ATOM 794 C CA . SER A 1 101 ? -13.612 -3.988 34.688 1.00 55.25 101 SER A CA 1
ATOM 795 C C . SER A 1 101 ? -13.065 -2.573 34.833 1.00 55.25 101 SER A C 1
ATOM 797 O O . SER A 1 101 ? -13.241 -1.730 33.961 1.00 55.25 101 SER A O 1
ATOM 799 N N . SER A 1 102 ? -12.411 -2.298 35.957 1.00 53.25 102 SER A N 1
ATOM 800 C CA . SER A 1 102 ? -11.915 -0.964 36.301 1.00 53.25 102 SER A CA 1
ATOM 801 C C . SER A 1 102 ? -10.575 -0.605 35.657 1.00 53.25 102 SER A C 1
ATOM 803 O O . SER A 1 102 ? -10.083 0.497 35.894 1.00 53.25 102 SER A O 1
ATOM 805 N N . ASP A 1 103 ? -9.982 -1.498 34.857 1.00 59.06 103 ASP A N 1
ATOM 806 C CA . ASP A 1 103 ? -8.695 -1.236 34.217 1.00 59.06 103 ASP A CA 1
ATOM 807 C C . ASP A 1 103 ? -8.744 -1.453 32.694 1.00 59.06 103 ASP A C 1
ATOM 809 O O . ASP A 1 103 ? -8.479 -2.559 32.197 1.00 59.06 103 ASP A O 1
ATOM 813 N N . PRO A 1 104 ? -9.058 -0.383 31.937 1.00 54.69 104 PRO A N 1
ATOM 814 C CA . PRO A 1 104 ? -9.038 -0.384 30.482 1.00 54.69 104 PRO A CA 1
ATOM 815 C C . PRO A 1 104 ? -7.728 -0.933 29.914 1.00 54.69 104 PRO A C 1
ATOM 817 O O . PRO A 1 104 ? -7.772 -1.633 28.910 1.00 54.69 104 PRO A O 1
ATOM 820 N N . GLN A 1 105 ? -6.576 -0.719 30.573 1.00 55.78 105 GLN A N 1
ATOM 821 C CA . GLN A 1 105 ? -5.269 -1.206 30.105 1.00 55.78 105 GLN A CA 1
ATOM 822 C C . GLN A 1 105 ? -5.140 -2.734 30.150 1.00 55.78 105 GLN A C 1
ATOM 824 O O . GLN A 1 105 ? -4.504 -3.317 29.269 1.00 55.78 105 GLN A O 1
ATOM 829 N N . VAL A 1 106 ? -5.740 -3.402 31.141 1.00 60.88 106 VAL A N 1
ATOM 830 C CA . VAL A 1 106 ? -5.702 -4.872 31.270 1.00 60.88 106 VAL A CA 1
ATOM 831 C C . VAL A 1 106 ? -6.611 -5.533 30.236 1.00 60.88 106 VAL A C 1
ATOM 833 O O . VAL A 1 106 ? -6.243 -6.557 29.651 1.00 60.88 106 VAL A O 1
ATOM 836 N N . VAL A 1 107 ? -7.773 -4.934 29.961 1.00 59.09 107 VAL A N 1
ATOM 837 C CA . VAL A 1 107 ? -8.632 -5.349 28.843 1.00 59.09 107 VAL A CA 1
ATOM 838 C C . VAL A 1 107 ? -7.887 -5.121 27.528 1.00 59.09 107 VAL A C 1
ATOM 840 O O . VAL A 1 107 ? -7.787 -6.045 26.722 1.00 59.09 107 VAL A O 1
ATOM 843 N N . MET A 1 108 ? -7.252 -3.957 27.362 1.00 56.56 108 MET A N 1
ATOM 844 C CA . MET A 1 108 ? -6.459 -3.610 26.182 1.00 56.56 108 MET A CA 1
ATOM 845 C C . MET A 1 108 ? -5.323 -4.609 25.923 1.00 56.56 108 MET A C 1
ATOM 847 O O . MET A 1 108 ? -5.185 -5.078 24.800 1.00 56.56 108 MET A O 1
ATOM 851 N N . GLN A 1 109 ? -4.530 -4.989 26.934 1.00 58.00 109 GLN A N 1
ATOM 852 C CA . GLN A 1 109 ? -3.438 -5.967 26.784 1.00 58.00 109 GLN A CA 1
ATOM 853 C C . GLN A 1 109 ? -3.940 -7.372 26.430 1.00 58.00 109 GLN A C 1
ATOM 855 O O . GLN A 1 109 ? -3.331 -8.057 25.607 1.00 58.00 109 GLN A O 1
ATOM 860 N N . ASN A 1 110 ? -5.063 -7.806 27.007 1.00 59.50 110 ASN A N 1
ATOM 861 C CA . ASN A 1 110 ? -5.654 -9.106 26.681 1.00 59.50 110 ASN A CA 1
ATOM 862 C C . ASN A 1 110 ? -6.297 -9.118 25.282 1.00 59.50 110 ASN A C 1
ATOM 864 O O . ASN A 1 110 ? -6.230 -10.126 24.569 1.00 59.50 110 ASN A O 1
ATOM 868 N N . TYR A 1 111 ? -6.890 -8.000 24.858 1.00 57.09 111 TYR A N 1
ATOM 869 C CA . TYR A 1 111 ? -7.522 -7.860 23.545 1.00 57.09 111 TYR A CA 1
ATOM 870 C C . TYR A 1 111 ? -6.499 -7.622 22.423 1.00 57.09 111 TYR A C 1
ATOM 872 O O . TYR A 1 111 ? -6.629 -8.177 21.331 1.00 57.09 111 TYR A O 1
ATOM 880 N N . LEU A 1 112 ? -5.432 -6.872 22.710 1.00 56.25 112 LEU A N 1
ATOM 881 C CA . LEU A 1 112 ? -4.348 -6.509 21.794 1.00 56.25 112 LEU A CA 1
ATOM 882 C C . LEU A 1 112 ? -3.060 -7.302 22.036 1.00 56.25 112 LEU A C 1
ATOM 884 O O . LEU A 1 112 ? -1.982 -6.812 21.703 1.00 56.25 112 LEU A O 1
ATOM 888 N N . SER A 1 113 ? -3.141 -8.537 22.542 1.00 61.69 113 SER A N 1
ATOM 889 C CA . SER A 1 113 ? -2.009 -9.467 22.398 1.00 61.69 113 SER A CA 1
ATOM 890 C C . SER A 1 113 ? -1.483 -9.404 20.956 1.00 61.69 113 SER A C 1
ATOM 892 O O . SER A 1 113 ? -2.279 -9.309 20.018 1.00 61.69 113 SER A O 1
ATOM 894 N N . ASP A 1 114 ? -0.161 -9.408 20.755 1.00 59.28 114 ASP A N 1
ATOM 895 C CA . ASP A 1 114 ? 0.450 -9.098 19.448 1.00 59.28 114 ASP A CA 1
ATOM 896 C C . ASP A 1 114 ? -0.172 -9.887 18.284 1.00 59.28 114 ASP A C 1
ATOM 898 O O . ASP A 1 114 ? -0.384 -9.360 17.191 1.00 59.28 114 ASP A O 1
ATOM 902 N N . SER A 1 115 ? -0.525 -11.150 18.523 1.00 58.38 115 SER A N 1
ATOM 903 C CA . SER A 1 115 ? -1.181 -12.027 17.553 1.00 58.38 115 SER A CA 1
ATOM 904 C C . SER A 1 115 ? -2.622 -11.609 17.236 1.00 58.38 115 SER A C 1
ATOM 906 O O . SER A 1 115 ? -3.013 -11.590 16.065 1.00 58.38 115 SER A O 1
ATOM 908 N N . ARG A 1 116 ? -3.413 -11.239 18.249 1.00 62.47 116 ARG A N 1
ATOM 909 C CA . ARG A 1 116 ? -4.802 -10.790 18.089 1.00 62.47 116 ARG A CA 1
ATOM 910 C C . ARG A 1 116 ? -4.859 -9.394 17.480 1.00 62.47 116 ARG A C 1
ATOM 912 O O . ARG A 1 116 ? -5.627 -9.191 16.548 1.00 62.47 116 ARG A O 1
ATOM 919 N N . SER A 1 117 ? -3.957 -8.500 17.883 1.00 65.31 117 SER A N 1
ATOM 920 C CA . SER A 1 117 ? -3.784 -7.176 17.284 1.00 65.31 117 SER A CA 1
ATOM 921 C C . SER A 1 117 ? -3.452 -7.286 15.788 1.00 65.31 117 SER A C 1
ATOM 923 O O . SER A 1 117 ? -4.095 -6.643 14.967 1.00 65.31 117 SER A O 1
ATOM 925 N N . ARG A 1 118 ? -2.537 -8.182 15.382 1.00 66.12 118 ARG A N 1
ATOM 926 C CA . ARG A 1 118 ? -2.239 -8.446 13.955 1.00 66.12 118 ARG A CA 1
ATOM 927 C C . ARG A 1 118 ? -3.422 -9.020 13.172 1.00 66.12 118 ARG A C 1
ATOM 929 O O . ARG A 1 118 ? -3.551 -8.742 11.981 1.00 66.12 118 ARG A O 1
ATOM 936 N N . ARG A 1 119 ? -4.249 -9.862 13.798 1.00 68.25 119 ARG A N 1
ATOM 937 C CA . ARG A 1 119 ? -5.438 -10.440 13.154 1.00 68.25 119 ARG A CA 1
ATOM 938 C C . ARG A 1 119 ? -6.534 -9.396 12.966 1.00 68.25 119 ARG A C 1
ATOM 940 O O . ARG A 1 119 ? -6.983 -9.233 11.841 1.00 68.25 119 ARG A O 1
ATOM 947 N N . VAL A 1 120 ? -6.860 -8.652 14.021 1.00 67.75 120 VAL A N 1
ATOM 948 C CA . VAL A 1 120 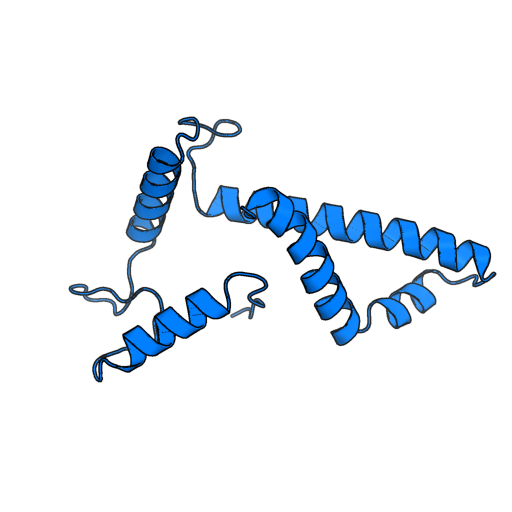? -7.815 -7.533 13.992 1.00 67.75 120 VAL A CA 1
ATOM 949 C C . VAL A 1 120 ? -7.388 -6.505 12.943 1.00 67.75 120 VAL A C 1
ATOM 951 O O . VAL A 1 120 ? -8.182 -6.152 12.083 1.00 67.75 120 VAL A O 1
ATOM 954 N N . ARG A 1 121 ? -6.101 -6.128 12.905 1.00 68.88 121 ARG A N 1
ATOM 955 C CA . ARG A 1 121 ? -5.561 -5.245 11.856 1.00 68.88 121 ARG A CA 1
ATOM 956 C C . ARG A 1 121 ? -5.824 -5.777 10.450 1.00 68.88 121 ARG A C 1
ATOM 958 O O . ARG A 1 121 ? -6.210 -5.004 9.591 1.00 68.88 121 ARG A O 1
ATOM 965 N N . ARG A 1 122 ? -5.608 -7.072 10.192 1.00 69.88 122 ARG A N 1
ATOM 966 C CA . ARG A 1 122 ? -5.859 -7.661 8.865 1.00 69.88 122 ARG A CA 1
ATOM 967 C C . ARG A 1 122 ? -7.338 -7.723 8.515 1.00 69.88 122 ARG A C 1
ATOM 969 O O . ARG A 1 122 ? -7.668 -7.453 7.372 1.00 69.88 122 ARG A O 1
ATOM 976 N N . GLU A 1 123 ? -8.194 -8.119 9.452 1.00 71.75 123 GLU A N 1
ATOM 977 C CA . GLU A 1 123 ? -9.636 -8.258 9.215 1.00 71.75 123 GLU A CA 1
ATOM 978 C C . GLU A 1 123 ? -10.274 -6.884 8.946 1.00 71.75 123 GLU A C 1
ATOM 980 O O . GLU A 1 123 ? -10.851 -6.696 7.880 1.00 71.75 123 GLU A O 1
ATOM 985 N N . PHE A 1 124 ? -10.047 -5.890 9.810 1.00 70.38 124 PHE A N 1
ATOM 986 C CA . PHE A 1 124 ? -10.623 -4.551 9.636 1.00 70.38 124 PHE A CA 1
ATOM 987 C C . PHE A 1 124 ? -9.991 -3.757 8.488 1.00 70.38 124 PHE A C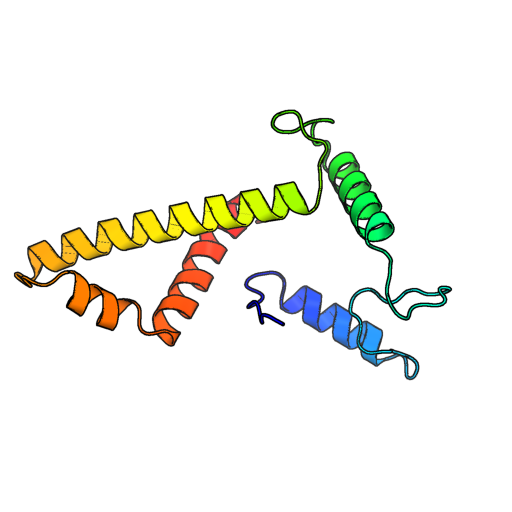 1
ATOM 989 O O . PHE A 1 124 ? -10.701 -3.099 7.732 1.00 70.38 124 PHE A O 1
ATOM 996 N N . MET A 1 125 ? -8.664 -3.835 8.297 1.00 71.44 125 MET A N 1
ATOM 997 C CA . MET A 1 125 ? -8.063 -3.216 7.110 1.00 71.44 125 MET A CA 1
ATOM 998 C C . MET A 1 125 ? -8.567 -3.899 5.845 1.00 71.44 125 MET A C 1
ATOM 1000 O O . MET A 1 125 ? -8.763 -3.213 4.858 1.00 71.44 125 MET A O 1
ATOM 1004 N N . ARG A 1 126 ? -8.815 -5.216 5.838 1.00 72.44 126 ARG A N 1
ATOM 1005 C CA . ARG A 1 126 ? -9.411 -5.869 4.666 1.00 72.44 126 ARG A CA 1
ATOM 1006 C C . ARG A 1 126 ? -10.786 -5.287 4.350 1.00 72.44 126 ARG A C 1
ATOM 1008 O O . ARG A 1 126 ? -11.042 -5.070 3.176 1.00 72.44 126 ARG A O 1
ATOM 1015 N N . GLU A 1 127 ? -11.636 -5.020 5.337 1.00 69.69 127 GLU A N 1
ATOM 1016 C CA . GLU A 1 127 ? -12.948 -4.392 5.110 1.00 69.69 127 GLU A CA 1
ATOM 1017 C C . GLU A 1 127 ? -12.805 -2.985 4.508 1.00 69.69 127 GLU A C 1
ATOM 1019 O O . GLU A 1 127 ? -13.320 -2.747 3.418 1.00 69.69 127 GLU A O 1
ATOM 1024 N N . GLN A 1 128 ? -11.998 -2.107 5.119 1.00 70.19 128 GLN A N 1
ATOM 1025 C CA . GLN A 1 128 ?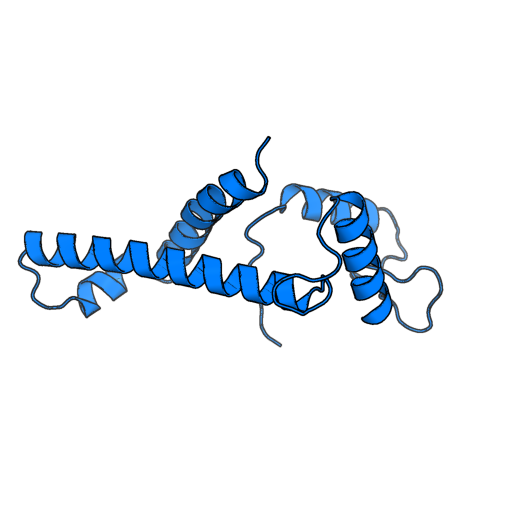 -11.729 -0.760 4.583 1.00 70.19 128 GLN A CA 1
ATOM 1026 C C . GLN A 1 128 ? -11.086 -0.790 3.188 1.00 70.19 128 GLN A C 1
ATOM 1028 O O . GLN A 1 128 ? -11.378 0.035 2.327 1.00 70.19 128 GLN A O 1
ATOM 1033 N N . LEU A 1 129 ? -10.181 -1.739 2.951 1.00 69.44 129 LEU A N 1
ATOM 1034 C CA . LEU A 1 129 ? -9.527 -1.904 1.656 1.00 69.44 129 LEU A CA 1
ATOM 1035 C C . LEU A 1 129 ? -10.461 -2.544 0.631 1.00 69.44 129 LEU A C 1
ATOM 1037 O O . LEU A 1 129 ? -10.291 -2.291 -0.548 1.00 69.44 129 LEU A O 1
ATOM 1041 N N . THR A 1 130 ? -11.447 -3.341 1.039 1.00 69.75 130 THR A N 1
ATOM 1042 C CA . THR A 1 130 ? -12.479 -3.851 0.124 1.00 69.75 130 THR A CA 1
ATOM 1043 C C . THR A 1 130 ? -13.403 -2.720 -0.307 1.00 69.75 130 THR A C 1
ATOM 1045 O O . THR A 1 130 ? -13.767 -2.656 -1.468 1.00 69.75 130 THR A O 1
ATOM 1048 N N . GLU A 1 131 ? -13.726 -1.777 0.577 1.00 67.44 131 GLU A N 1
ATOM 1049 C CA . GLU A 1 131 ? -14.442 -0.560 0.175 1.00 67.44 131 GLU A CA 1
ATOM 1050 C C . GLU A 1 131 ? -13.621 0.285 -0.819 1.00 67.44 131 GLU A C 1
ATOM 1052 O O . GLU A 1 131 ? -14.167 0.827 -1.775 1.00 67.44 131 GLU A O 1
ATOM 1057 N N . ALA A 1 132 ? -12.300 0.370 -0.624 1.00 64.44 132 ALA A N 1
ATOM 1058 C CA . ALA A 1 132 ? -11.418 1.166 -1.480 1.00 64.44 132 ALA A CA 1
ATOM 1059 C C . ALA A 1 132 ? -10.975 0.470 -2.787 1.00 64.44 132 ALA A C 1
ATOM 1061 O O . ALA A 1 132 ? -10.640 1.155 -3.752 1.00 64.44 132 ALA A O 1
ATOM 1062 N N . PHE A 1 133 ? -10.912 -0.865 -2.812 1.00 64.50 133 PHE A N 1
ATOM 1063 C CA . PHE A 1 133 ? -10.289 -1.664 -3.881 1.00 64.50 133 PHE A CA 1
ATOM 1064 C C . PHE A 1 133 ? -11.119 -2.879 -4.334 1.00 64.50 133 PHE A C 1
ATOM 1066 O O . PHE A 1 133 ? -10.644 -3.653 -5.164 1.00 64.50 133 PHE A O 1
ATOM 1073 N N . GLY A 1 134 ? -12.305 -3.106 -3.771 1.00 52.81 134 GLY A N 1
ATOM 1074 C CA . GLY A 1 134 ? -13.199 -4.196 -4.165 1.00 52.81 134 GLY A CA 1
ATOM 1075 C C . GLY A 1 134 ? -13.992 -3.854 -5.426 1.00 52.81 134 GLY A C 1
ATOM 1076 O O . GLY A 1 134 ? -14.383 -2.704 -5.611 1.00 52.81 134 GLY A O 1
ATOM 1077 N N . GLU A 1 135 ? -14.198 -4.860 -6.284 1.00 45.25 135 GLU A N 1
ATOM 1078 C CA . GLU A 1 135 ? -15.162 -4.820 -7.400 1.00 45.25 135 GLU A CA 1
ATOM 1079 C C . GLU A 1 135 ? -16.584 -4.452 -6.952 1.00 45.25 135 GLU A C 1
ATOM 1081 O O . GLU A 1 135 ? -17.037 -4.974 -5.903 1.00 45.25 135 GLU A O 1
#